Protein AF-A0A1G0AG14-F1 (afdb_monomer)

Structure (mmCIF, N/CA/C/O backbone):
data_AF-A0A1G0AG14-F1
#
_entry.id   AF-A0A1G0AG14-F1
#
loop_
_atom_site.group_PDB
_atom_site.id
_atom_site.type_symbol
_atom_site.label_atom_id
_atom_site.label_alt_id
_atom_site.label_comp_id
_atom_site.label_asym_id
_atom_site.label_entity_id
_atom_site.label_seq_id
_atom_site.pdbx_PDB_ins_code
_atom_site.Cartn_x
_atom_site.Cartn_y
_atom_site.Cartn_z
_atom_site.occupancy
_atom_site.B_iso_or_equiv
_atom_site.auth_seq_id
_atom_site.auth_comp_id
_atom_site.auth_asym_id
_atom_site.auth_atom_id
_atom_site.pdbx_PDB_model_num
ATOM 1 N N . MET A 1 1 ? 29.250 -9.837 -31.021 1.00 42.75 1 MET A N 1
ATOM 2 C CA . MET A 1 1 ? 28.376 -9.301 -29.954 1.00 42.75 1 MET A CA 1
ATOM 3 C C . MET A 1 1 ? 27.997 -7.886 -30.355 1.00 42.75 1 MET A C 1
ATOM 5 O O . MET A 1 1 ? 28.913 -7.170 -30.744 1.00 42.75 1 MET A O 1
ATOM 9 N N . PRO A 1 2 ? 26.710 -7.498 -30.362 1.00 47.25 2 PRO A N 1
ATOM 10 C CA . PRO A 1 2 ? 26.334 -6.127 -30.692 1.00 47.25 2 PRO A CA 1
ATOM 11 C C . PRO A 1 2 ? 27.013 -5.166 -29.712 1.00 47.25 2 PRO A C 1
ATOM 13 O O . PRO A 1 2 ? 27.062 -5.433 -28.509 1.00 47.25 2 PRO A O 1
ATOM 16 N N . ASP A 1 3 ? 27.595 -4.098 -30.251 1.00 48.66 3 ASP A N 1
ATOM 17 C CA . ASP A 1 3 ? 28.278 -3.068 -29.479 1.00 48.66 3 ASP A CA 1
ATOM 18 C C . ASP A 1 3 ? 27.306 -2.477 -28.448 1.00 48.66 3 ASP A C 1
ATOM 20 O O . ASP A 1 3 ? 26.241 -1.967 -28.805 1.00 48.66 3 ASP A O 1
ATOM 24 N N . LYS A 1 4 ? 27.669 -2.560 -27.161 1.00 56.47 4 LYS A N 1
ATOM 25 C CA . LYS A 1 4 ? 26.832 -2.146 -26.022 1.00 56.47 4 LYS A CA 1
ATOM 26 C C . LYS A 1 4 ? 26.500 -0.651 -26.032 1.00 56.47 4 LYS A C 1
ATOM 28 O O . LYS A 1 4 ? 25.686 -0.225 -25.224 1.00 56.47 4 LYS A O 1
ATOM 33 N N . ARG A 1 5 ? 27.124 0.136 -26.915 1.00 62.31 5 ARG A N 1
ATOM 34 C CA . ARG A 1 5 ? 26.859 1.572 -27.094 1.00 62.31 5 ARG A CA 1
ATOM 35 C C . ARG A 1 5 ? 25.823 1.891 -28.171 1.00 62.31 5 ARG A C 1
ATOM 37 O O . ARG A 1 5 ? 25.355 3.022 -28.229 1.00 62.31 5 ARG A O 1
ATOM 44 N N . THR A 1 6 ? 25.442 0.930 -29.016 1.00 63.72 6 THR A N 1
ATOM 45 C CA . THR A 1 6 ? 24.407 1.166 -30.033 1.00 63.72 6 THR A CA 1
ATOM 46 C C . THR A 1 6 ? 23.029 0.841 -29.454 1.00 63.72 6 THR A C 1
ATOM 48 O O . THR A 1 6 ? 22.846 -0.277 -28.962 1.00 63.72 6 THR A O 1
ATOM 51 N N . PRO A 1 7 ? 22.040 1.757 -29.520 1.00 67.56 7 PRO A N 1
ATOM 52 C CA . PRO A 1 7 ? 20.693 1.465 -29.052 1.00 67.56 7 PRO A CA 1
ATOM 53 C C . PRO A 1 7 ? 20.124 0.232 -29.754 1.00 67.56 7 PRO A C 1
ATOM 55 O O . PRO A 1 7 ? 20.112 0.156 -30.987 1.00 67.56 7 PRO A O 1
ATOM 58 N N . TYR A 1 8 ? 19.654 -0.739 -28.973 1.00 70.69 8 TYR A N 1
ATOM 59 C CA . TYR A 1 8 ? 19.133 -1.984 -29.530 1.00 70.69 8 TYR A CA 1
ATOM 60 C C . TYR A 1 8 ? 17.864 -1.714 -30.355 1.00 70.69 8 TYR A C 1
ATOM 62 O O . TYR A 1 8 ? 16.976 -0.969 -29.933 1.00 70.69 8 TYR A O 1
ATOM 70 N N . ARG A 1 9 ? 17.774 -2.307 -31.552 1.00 77.12 9 ARG A N 1
ATOM 71 C CA . ARG A 1 9 ? 16.595 -2.188 -32.423 1.00 77.12 9 ARG A CA 1
ATOM 72 C C . ARG A 1 9 ? 15.633 -3.341 -32.162 1.00 77.12 9 ARG A C 1
ATOM 74 O O . ARG A 1 9 ? 15.992 -4.501 -32.329 1.00 77.12 9 ARG A O 1
ATOM 81 N N . PHE A 1 10 ? 14.398 -3.004 -31.807 1.00 82.81 10 PHE A N 1
ATOM 82 C CA . PHE A 1 10 ? 13.316 -3.963 -31.585 1.00 82.81 10 PHE A CA 1
ATOM 83 C C . PHE A 1 10 ? 12.420 -4.069 -32.826 1.00 82.81 10 PHE A C 1
ATOM 85 O O . PHE A 1 10 ? 12.231 -3.079 -33.532 1.00 82.81 10 PHE A O 1
ATOM 92 N N . CYS A 1 11 ? 11.850 -5.254 -33.079 1.00 81.75 11 CYS A N 1
ATOM 93 C CA . CYS A 1 11 ? 10.960 -5.483 -34.226 1.00 81.75 11 CYS A CA 1
ATOM 94 C C . CYS A 1 11 ? 9.647 -4.692 -34.161 1.00 81.75 11 CYS A C 1
ATOM 96 O O . CYS A 1 11 ? 9.115 -4.292 -35.191 1.00 81.75 11 CYS A O 1
ATOM 98 N N . SER A 1 12 ? 9.124 -4.465 -32.958 1.00 87.75 12 SER A N 1
ATOM 99 C CA . SER A 1 12 ? 7.906 -3.696 -32.703 1.00 87.75 12 SER A CA 1
ATOM 100 C C . SER A 1 12 ? 7.843 -3.276 -31.232 1.00 87.75 12 SER A C 1
ATOM 102 O O . SER A 1 12 ? 8.659 -3.721 -30.416 1.00 87.75 12 SER A O 1
ATOM 104 N N . GLY A 1 13 ? 6.848 -2.457 -30.875 1.00 87.44 13 GLY A N 1
ATOM 105 C CA . GLY A 1 13 ? 6.549 -2.141 -29.475 1.00 87.44 13 GLY A CA 1
ATOM 106 C C . GLY A 1 13 ? 6.230 -3.387 -28.641 1.00 87.44 13 GLY A C 1
ATOM 107 O O . GLY A 1 13 ? 6.709 -3.506 -27.521 1.00 87.44 13 GLY A O 1
ATOM 108 N N . ASP A 1 14 ? 5.514 -4.360 -29.205 1.00 90.38 14 ASP A N 1
ATOM 109 C CA . ASP A 1 14 ? 5.169 -5.605 -28.503 1.00 90.38 14 ASP A CA 1
ATOM 110 C C . ASP A 1 14 ? 6.370 -6.541 -28.339 1.00 90.38 14 ASP A C 1
ATOM 112 O O . ASP A 1 14 ? 6.459 -7.289 -27.362 1.00 90.38 14 ASP A O 1
ATOM 116 N N . CYS A 1 15 ? 7.299 -6.527 -29.305 1.00 91.38 15 CYS A N 1
ATOM 117 C CA . CYS A 1 15 ? 8.581 -7.214 -29.160 1.00 91.38 15 CYS A CA 1
ATOM 118 C C . CYS A 1 15 ? 9.371 -6.621 -27.992 1.00 91.38 15 CYS A C 1
ATOM 120 O O . CYS A 1 15 ? 9.920 -7.361 -27.176 1.00 91.38 15 CYS A O 1
ATOM 122 N N . PHE A 1 16 ? 9.414 -5.288 -27.920 1.00 92.75 16 PHE A N 1
ATOM 123 C CA . PHE A 1 16 ? 10.068 -4.580 -26.833 1.00 92.75 16 PHE A CA 1
ATOM 124 C C . PHE A 1 16 ? 9.422 -4.902 -25.484 1.00 92.75 16 PHE A C 1
ATOM 126 O O . PHE A 1 16 ? 10.144 -5.264 -24.565 1.00 92.75 16 PHE A O 1
ATOM 133 N N . ASP A 1 17 ? 8.094 -4.848 -25.368 1.00 93.69 17 ASP A N 1
ATOM 134 C CA . ASP A 1 17 ? 7.398 -5.116 -24.104 1.00 93.69 17 ASP A CA 1
ATOM 135 C C . ASP A 1 17 ? 7.664 -6.516 -23.579 1.00 93.69 17 ASP A C 1
ATOM 137 O O . ASP A 1 17 ? 8.011 -6.677 -22.413 1.00 93.69 17 ASP A O 1
ATOM 141 N N . ARG A 1 18 ? 7.554 -7.536 -24.439 1.00 94.00 18 ARG A N 1
ATOM 142 C CA . ARG A 1 18 ? 7.841 -8.921 -24.042 1.00 94.00 18 ARG A CA 1
ATOM 143 C C . ARG A 1 18 ? 9.285 -9.087 -23.583 1.00 94.00 18 ARG A C 1
ATOM 145 O O . ARG A 1 18 ? 9.530 -9.725 -22.561 1.00 94.00 18 ARG A O 1
ATOM 152 N N . TRP A 1 19 ? 10.227 -8.496 -24.315 1.00 93.44 19 TRP A N 1
ATOM 153 C CA . TRP A 1 19 ? 11.642 -8.532 -23.962 1.00 93.44 19 TRP A CA 1
ATOM 154 C C . TRP A 1 19 ? 11.924 -7.806 -22.638 1.00 93.44 19 TRP A C 1
ATOM 156 O O . TRP A 1 19 ? 12.513 -8.378 -21.721 1.00 93.44 19 TRP A O 1
ATOM 166 N N . ALA A 1 20 ? 11.464 -6.562 -22.509 1.00 94.56 20 ALA A N 1
ATOM 167 C CA . ALA A 1 20 ? 11.696 -5.735 -21.335 1.00 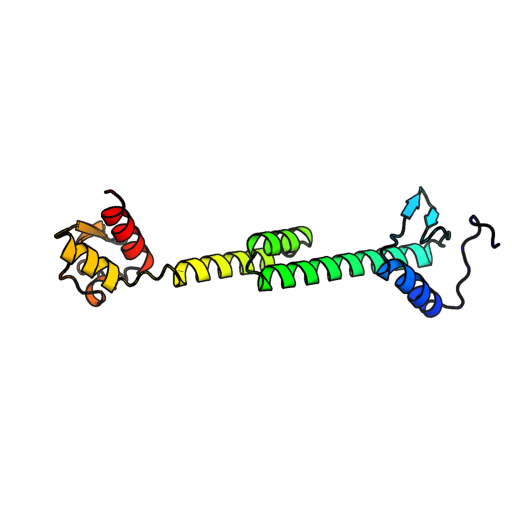94.56 20 ALA A CA 1
ATOM 168 C C . ALA A 1 20 ? 10.995 -6.318 -20.100 1.00 94.56 20 ALA A C 1
ATOM 170 O O . ALA A 1 20 ? 11.568 -6.298 -19.012 1.00 94.56 20 ALA A O 1
ATOM 171 N N . TRP A 1 21 ? 9.799 -6.893 -20.260 1.00 95.31 21 TRP A N 1
ATOM 172 C CA . TRP A 1 21 ? 9.081 -7.564 -19.180 1.00 95.31 21 TRP A CA 1
ATOM 173 C C . TRP A 1 21 ? 9.845 -8.775 -18.659 1.00 95.31 21 TRP A C 1
ATOM 175 O O . TRP A 1 21 ? 9.954 -8.928 -17.447 1.00 95.31 21 TRP A O 1
ATOM 185 N N . GLY A 1 22 ? 10.439 -9.587 -19.541 1.00 94.44 22 GLY A N 1
ATOM 186 C CA . GLY A 1 22 ? 11.266 -10.725 -19.128 1.00 94.44 22 GLY A CA 1
ATOM 187 C C . GLY A 1 22 ? 12.390 -10.325 -18.166 1.00 94.44 22 GLY A C 1
ATOM 188 O O . GLY A 1 22 ? 12.624 -11.009 -17.174 1.00 94.44 22 GLY A O 1
ATOM 189 N N . HIS A 1 23 ? 13.029 -9.178 -18.408 1.00 94.44 23 HIS A N 1
ATOM 190 C CA . HIS A 1 23 ? 14.069 -8.637 -17.529 1.00 94.44 23 HIS A CA 1
ATOM 191 C C . HIS A 1 23 ? 13.510 -7.946 -16.274 1.00 94.44 23 HIS A C 1
ATOM 193 O O . HIS A 1 23 ? 14.035 -8.124 -15.175 1.00 94.44 23 HIS A O 1
ATOM 199 N N . ILE A 1 24 ? 12.442 -7.159 -16.410 1.00 95.94 24 ILE A N 1
ATOM 200 C CA . ILE A 1 24 ? 11.837 -6.433 -15.285 1.00 95.94 24 ILE A CA 1
ATOM 201 C C . ILE A 1 24 ? 11.230 -7.401 -14.265 1.00 95.94 24 ILE A C 1
ATOM 203 O O . ILE A 1 24 ? 11.454 -7.239 -13.067 1.00 95.94 24 ILE A O 1
ATOM 207 N N . ALA A 1 25 ? 10.535 -8.442 -14.726 1.00 93.12 25 ALA A N 1
ATOM 208 C CA . ALA A 1 25 ? 9.976 -9.483 -13.870 1.00 93.12 25 ALA A CA 1
ATOM 209 C C . ALA A 1 25 ? 11.061 -10.301 -13.149 1.00 93.12 25 ALA A C 1
ATOM 211 O O . ALA A 1 25 ? 10.815 -10.822 -12.064 1.00 93.12 25 ALA A O 1
ATOM 212 N N . SER A 1 26 ? 12.275 -10.380 -13.710 1.00 92.56 26 SER A N 1
ATOM 213 C CA . SER A 1 26 ? 13.440 -10.981 -13.049 1.00 92.56 26 SER A CA 1
ATOM 214 C C . SER A 1 26 ? 14.194 -10.003 -12.132 1.00 92.56 26 SER A C 1
ATOM 216 O O . SER A 1 26 ? 15.309 -10.298 -11.709 1.00 92.56 26 SER A O 1
ATOM 218 N N . GLY A 1 27 ? 13.637 -8.818 -11.861 1.00 90.38 27 GLY A N 1
ATOM 219 C CA . GLY A 1 27 ? 14.204 -7.827 -10.944 1.00 90.38 27 GLY A CA 1
ATOM 220 C C . GLY A 1 27 ? 15.233 -6.871 -11.554 1.00 90.38 27 GLY A C 1
ATOM 221 O O . GLY A 1 27 ? 15.881 -6.134 -10.814 1.00 90.38 27 GLY A O 1
ATOM 222 N N . GLN A 1 28 ? 15.411 -6.845 -12.879 1.00 93.19 28 GLN A N 1
ATOM 223 C CA . GLN A 1 28 ? 16.309 -5.876 -13.518 1.00 93.19 28 GLN A CA 1
ATOM 224 C C . GLN A 1 28 ? 15.625 -4.509 -13.642 1.00 93.19 28 GLN A C 1
ATOM 226 O O . GLN A 1 28 ? 14.573 -4.381 -14.270 1.00 93.19 28 GLN A O 1
ATOM 231 N N . ALA A 1 29 ? 16.248 -3.476 -13.076 1.00 93.56 29 ALA A N 1
ATOM 232 C CA . ALA A 1 29 ? 15.751 -2.106 -13.142 1.00 93.56 29 ALA A CA 1
ATOM 233 C C . ALA A 1 29 ? 16.319 -1.357 -14.362 1.00 93.56 29 ALA A C 1
ATOM 235 O O . ALA A 1 29 ? 17.512 -1.482 -14.654 1.00 93.56 29 ALA A O 1
ATOM 236 N N . PRO A 1 30 ? 15.512 -0.533 -15.052 1.00 93.44 30 PRO A N 1
ATOM 237 C CA . PRO A 1 30 ? 16.028 0.454 -15.991 1.00 93.44 30 PRO A CA 1
ATOM 238 C C . PRO A 1 30 ? 16.891 1.488 -15.253 1.00 93.44 30 PRO A C 1
ATOM 240 O O . PRO A 1 30 ? 16.444 2.088 -14.275 1.00 93.44 30 PRO A O 1
ATOM 243 N N . LEU A 1 31 ? 18.116 1.716 -15.725 1.00 92.00 31 LEU A N 1
ATOM 244 C CA . LEU A 1 31 ? 19.070 2.656 -15.133 1.00 92.00 31 LEU A CA 1
ATOM 245 C C . LEU A 1 31 ? 19.328 3.821 -16.086 1.00 92.00 31 LEU A C 1
ATOM 247 O O . LEU A 1 31 ? 19.714 3.603 -17.235 1.00 92.00 31 LEU A O 1
ATOM 251 N N . GLY A 1 32 ? 19.150 5.047 -15.595 1.00 87.69 32 GLY A N 1
ATOM 252 C CA . GLY A 1 32 ? 19.503 6.272 -16.312 1.00 87.69 32 GLY A CA 1
ATOM 253 C C . GLY A 1 32 ? 20.885 6.776 -15.897 1.00 87.69 32 GLY A C 1
ATOM 254 O O . GLY A 1 32 ? 21.155 6.934 -14.706 1.00 87.69 32 GLY A O 1
ATOM 255 N N . ARG A 1 33 ? 21.762 7.053 -16.866 1.00 81.06 33 ARG A N 1
ATOM 256 C CA . ARG A 1 33 ? 23.037 7.757 -16.665 1.00 81.06 33 ARG A CA 1
ATOM 257 C C . ARG A 1 33 ? 23.110 8.926 -17.648 1.00 81.06 33 ARG A C 1
ATOM 259 O O . ARG A 1 33 ? 23.402 8.743 -18.825 1.00 81.06 33 ARG A O 1
ATOM 266 N N . GLY A 1 34 ? 22.839 10.138 -17.167 1.00 80.44 34 GLY A N 1
ATOM 267 C CA . GLY A 1 34 ? 22.725 11.310 -18.038 1.00 80.44 34 GLY A CA 1
ATOM 268 C C . GLY A 1 34 ? 21.537 11.172 -18.994 1.00 80.44 34 GLY A C 1
ATOM 269 O O . GLY A 1 34 ? 20.406 11.020 -18.542 1.00 80.44 34 GLY A O 1
ATOM 270 N N . GLN A 1 35 ? 21.793 11.217 -20.304 1.00 74.31 35 GLN A N 1
ATOM 271 C CA . GLN A 1 35 ? 20.765 11.048 -21.344 1.00 74.31 35 GLN A CA 1
ATOM 272 C C . GLN A 1 35 ? 20.585 9.591 -21.806 1.00 74.31 35 GLN A C 1
ATOM 274 O O . GLN A 1 35 ? 19.675 9.303 -22.581 1.00 74.31 35 GLN A O 1
ATOM 279 N N . GLU A 1 36 ? 21.422 8.665 -21.334 1.00 83.69 36 GLU A N 1
ATOM 280 C CA . GLU A 1 36 ? 21.370 7.260 -21.734 1.00 83.69 36 GLU A CA 1
ATOM 281 C C . GLU A 1 36 ? 20.604 6.423 -20.709 1.00 83.69 36 GLU A C 1
ATOM 283 O O . GLU A 1 36 ? 20.854 6.492 -19.503 1.00 83.69 36 GLU A O 1
ATOM 288 N N . TRP A 1 37 ? 19.689 5.593 -21.202 1.00 90.38 37 TRP A N 1
ATOM 289 C CA . TRP A 1 37 ? 18.970 4.607 -20.402 1.00 90.38 37 TRP A CA 1
ATOM 290 C C . TRP A 1 37 ? 19.438 3.210 -20.760 1.00 90.38 37 TRP A C 1
ATOM 292 O O . TRP A 1 37 ? 19.657 2.907 -21.930 1.00 90.38 37 TRP A O 1
ATOM 302 N N . THR A 1 38 ? 19.559 2.342 -19.762 1.00 91.06 38 THR A N 1
ATOM 303 C CA . THR A 1 38 ? 19.959 0.950 -19.965 1.00 91.06 38 THR A CA 1
ATOM 304 C C . THR A 1 38 ? 19.036 -0.011 -19.232 1.00 91.06 38 THR A C 1
ATOM 306 O O . THR A 1 38 ? 18.552 0.298 -18.146 1.00 91.06 38 THR A O 1
ATOM 309 N N . LEU A 1 39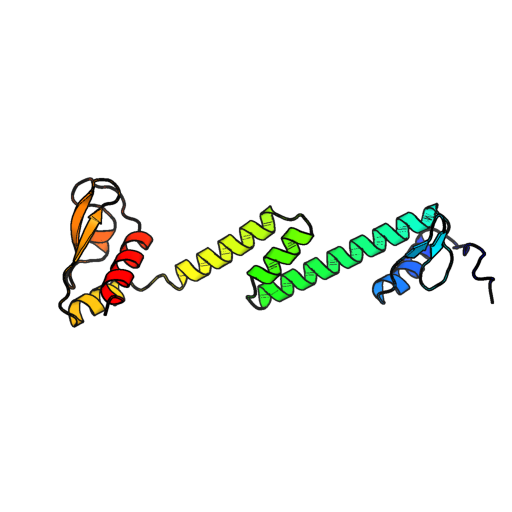 ? 18.806 -1.191 -19.806 1.00 91.12 39 LEU A N 1
ATOM 310 C CA . LEU A 1 39 ? 18.131 -2.310 -19.144 1.00 91.12 39 LEU A CA 1
ATOM 311 C C . LEU A 1 39 ? 18.911 -3.590 -19.437 1.00 91.12 39 LEU A C 1
ATOM 313 O O . LEU A 1 39 ? 19.217 -3.865 -20.595 1.00 91.12 39 LEU A O 1
ATOM 317 N N . ALA A 1 40 ? 19.278 -4.341 -18.393 1.00 88.69 40 ALA A N 1
ATOM 318 C CA . ALA A 1 40 ? 20.122 -5.538 -18.507 1.00 88.69 40 ALA A CA 1
ATOM 319 C C . ALA A 1 40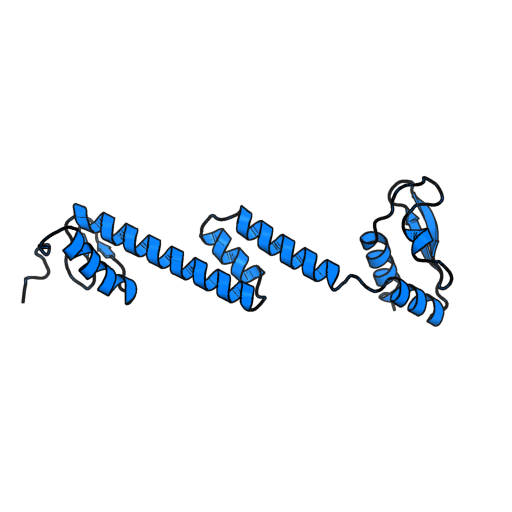 ? 21.424 -5.305 -19.316 1.00 88.69 40 ALA A C 1
ATOM 321 O O . ALA A 1 40 ? 21.927 -6.197 -19.997 1.00 88.69 40 ALA A O 1
ATOM 322 N N . GLY A 1 41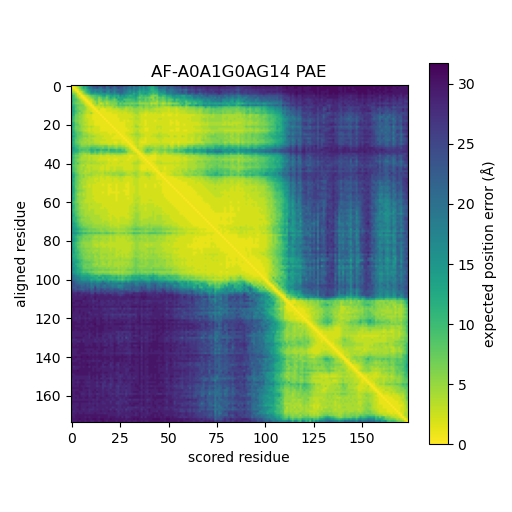 ? 21.965 -4.081 -19.268 1.00 86.12 41 GLY A N 1
ATOM 323 C CA . GLY A 1 41 ? 23.169 -3.676 -20.001 1.00 86.12 41 GLY A CA 1
ATOM 324 C C . GLY A 1 41 ? 22.961 -3.267 -21.466 1.00 86.12 41 GLY A C 1
ATOM 325 O O . GLY A 1 41 ? 23.944 -2.928 -22.121 1.00 86.12 41 GLY A O 1
ATOM 326 N N . PHE A 1 42 ? 21.727 -3.263 -21.981 1.00 86.81 42 PHE A N 1
ATOM 327 C CA . PHE A 1 42 ? 21.401 -2.773 -23.325 1.00 86.81 42 PHE A CA 1
ATOM 328 C C . PHE A 1 42 ? 21.002 -1.301 -23.285 1.00 86.81 42 PHE A C 1
ATOM 330 O O . PHE A 1 42 ? 20.107 -0.938 -22.522 1.00 86.81 42 PHE A O 1
ATOM 337 N N . VAL A 1 43 ? 21.626 -0.470 -24.126 1.00 88.88 43 VAL A N 1
ATOM 338 C CA . VAL A 1 43 ? 21.236 0.936 -24.302 1.00 88.88 43 VAL A CA 1
ATOM 339 C C . VAL A 1 43 ? 19.876 1.012 -24.988 1.00 88.88 43 VAL A C 1
ATOM 341 O O . VAL A 1 43 ? 19.636 0.399 -26.033 1.00 88.88 43 VAL A O 1
ATOM 344 N N . LEU A 1 44 ? 18.981 1.776 -24.376 1.00 89.06 44 LEU A N 1
ATOM 345 C CA . LEU A 1 44 ? 17.630 2.028 -24.838 1.00 89.06 44 LEU A CA 1
ATOM 346 C C . LEU A 1 44 ? 17.569 3.381 -25.537 1.00 89.06 44 LEU A C 1
ATOM 348 O O . LEU A 1 44 ? 18.135 4.371 -25.074 1.00 89.06 44 LEU A O 1
ATOM 352 N N . ARG A 1 45 ? 16.812 3.436 -26.633 1.00 85.94 45 ARG A N 1
ATOM 353 C CA . ARG A 1 45 ? 16.380 4.716 -27.195 1.00 85.94 45 ARG A CA 1
ATOM 354 C C . ARG A 1 45 ? 15.417 5.404 -26.223 1.00 85.94 45 ARG A C 1
ATOM 356 O O . ARG A 1 45 ? 14.696 4.741 -25.478 1.00 85.94 45 ARG A O 1
ATOM 363 N N . GLN A 1 46 ? 15.373 6.731 -26.264 1.00 83.19 46 GLN A N 1
ATOM 364 C CA . GLN A 1 46 ? 14.592 7.536 -25.323 1.00 83.19 46 GLN A CA 1
ATOM 365 C C . GLN A 1 46 ? 13.077 7.246 -25.372 1.00 83.19 46 GLN A C 1
ATOM 367 O O . GLN A 1 46 ? 12.416 7.286 -24.336 1.00 83.19 46 GLN A O 1
ATOM 372 N N . ASP A 1 47 ? 12.543 6.902 -26.548 1.00 81.75 47 ASP A N 1
ATOM 373 C CA . ASP A 1 47 ? 11.127 6.572 -26.768 1.00 81.75 47 ASP A CA 1
ATOM 374 C C . ASP A 1 47 ? 10.688 5.300 -26.027 1.00 81.75 47 ASP A C 1
ATOM 376 O O . ASP A 1 47 ? 9.602 5.251 -25.454 1.00 81.75 47 ASP A O 1
ATOM 380 N N . VAL A 1 48 ? 11.544 4.278 -26.001 1.00 89.19 48 VAL A N 1
ATOM 381 C CA . VAL A 1 48 ? 11.269 3.005 -25.316 1.00 89.19 48 VAL A CA 1
ATOM 382 C C . VAL A 1 48 ? 11.769 2.994 -23.870 1.00 89.19 48 VAL A C 1
ATOM 384 O O . VAL A 1 48 ? 11.261 2.238 -23.044 1.00 89.19 48 VAL A O 1
ATOM 387 N N . ALA A 1 49 ? 12.727 3.858 -23.529 1.00 90.56 49 ALA A N 1
ATOM 388 C CA . ALA A 1 49 ? 13.239 4.001 -22.172 1.00 90.56 49 ALA A CA 1
ATOM 389 C C . ALA A 1 49 ? 12.148 4.425 -21.180 1.00 90.56 49 ALA A C 1
ATOM 391 O O . ALA A 1 49 ? 11.986 3.786 -20.141 1.00 90.56 49 ALA A O 1
ATOM 392 N N . SER A 1 50 ? 11.361 5.451 -21.519 1.00 90.38 50 SER A N 1
ATOM 393 C CA . SER A 1 50 ? 10.238 5.904 -20.687 1.00 90.38 50 SER A CA 1
ATOM 394 C C . SER A 1 50 ? 9.223 4.781 -20.457 1.00 90.38 50 SER A C 1
ATOM 396 O O . SER A 1 50 ? 8.803 4.546 -19.326 1.00 90.38 50 SER A O 1
ATOM 398 N N . ARG A 1 51 ? 8.916 4.010 -21.506 1.00 92.62 51 ARG A N 1
ATOM 399 C CA . ARG A 1 51 ? 8.026 2.845 -21.451 1.00 92.62 51 ARG A CA 1
ATOM 400 C C . ARG A 1 51 ? 8.555 1.756 -20.510 1.00 92.62 51 ARG A C 1
ATOM 402 O O . ARG A 1 51 ? 7.795 1.271 -19.673 1.00 92.62 51 ARG A O 1
ATOM 409 N N . ALA A 1 52 ? 9.847 1.416 -20.572 1.00 93.88 52 ALA A N 1
ATOM 410 C CA . ALA A 1 52 ? 10.466 0.481 -19.623 1.00 93.88 52 ALA A CA 1
ATOM 411 C C . ALA A 1 52 ? 10.434 1.001 -18.178 1.00 93.88 52 ALA A C 1
ATOM 413 O O . ALA A 1 52 ? 10.137 0.233 -17.264 1.00 93.88 52 ALA A O 1
ATOM 414 N N . VAL A 1 53 ? 10.704 2.292 -17.961 1.00 93.94 53 VAL A N 1
ATOM 415 C CA . VAL A 1 53 ? 10.641 2.916 -16.629 1.00 93.94 53 VAL A CA 1
ATOM 416 C C . VAL A 1 53 ? 9.229 2.825 -16.056 1.00 93.94 53 VAL A C 1
ATOM 418 O O . VAL A 1 53 ? 9.062 2.365 -14.928 1.00 93.94 53 VAL A O 1
ATOM 421 N N . THR A 1 54 ? 8.206 3.186 -16.834 1.00 94.56 54 THR A N 1
ATOM 422 C CA . THR A 1 54 ? 6.803 3.059 -16.418 1.00 94.56 54 THR A CA 1
ATOM 423 C C . THR A 1 54 ? 6.438 1.606 -16.122 1.00 94.56 54 THR A C 1
ATOM 425 O O . THR A 1 54 ? 5.810 1.327 -15.102 1.00 94.56 54 THR A O 1
ATOM 428 N N . MET A 1 55 ? 6.866 0.660 -16.964 1.00 95.69 55 MET A N 1
ATOM 429 C CA . MET A 1 55 ? 6.611 -0.764 -16.739 1.00 95.69 55 MET A CA 1
ATOM 430 C C . MET A 1 55 ? 7.247 -1.264 -15.435 1.00 95.69 55 MET A C 1
ATOM 432 O O . MET A 1 55 ? 6.583 -1.939 -14.649 1.00 95.69 55 MET A O 1
ATOM 436 N N . TYR A 1 56 ? 8.495 -0.878 -15.162 1.00 96.19 56 TYR A N 1
ATOM 437 C CA . TYR A 1 56 ? 9.182 -1.200 -13.912 1.00 96.19 56 TYR A CA 1
ATOM 438 C C . TYR A 1 56 ? 8.478 -0.586 -12.694 1.00 96.19 56 TYR A C 1
ATOM 440 O O . TYR A 1 56 ? 8.188 -1.290 -11.729 1.00 96.19 56 TYR A O 1
ATOM 448 N N . GLN A 1 57 ? 8.126 0.702 -12.743 1.00 95.38 57 GLN A N 1
ATOM 449 C CA . GLN A 1 57 ? 7.411 1.378 -11.653 1.00 95.38 57 GLN A CA 1
ATOM 450 C C . GLN A 1 57 ? 6.059 0.717 -11.356 1.00 95.38 57 GLN A C 1
ATOM 452 O O . GLN A 1 57 ? 5.725 0.483 -10.192 1.00 95.38 57 GLN A O 1
ATOM 457 N N . ASN A 1 58 ? 5.310 0.353 -12.400 1.00 96.06 58 ASN A N 1
ATOM 458 C CA . ASN A 1 58 ? 4.052 -0.376 -12.265 1.00 96.06 58 ASN A CA 1
ATOM 459 C C . ASN A 1 58 ? 4.266 -1.751 -11.624 1.00 96.06 58 ASN A C 1
ATOM 461 O O . ASN A 1 58 ? 3.508 -2.134 -10.733 1.00 96.06 58 ASN A O 1
ATOM 465 N N . HIS A 1 59 ? 5.312 -2.476 -12.025 1.00 96.06 59 HIS A N 1
ATOM 466 C CA . HIS A 1 59 ? 5.643 -3.773 -11.442 1.00 96.06 59 HIS A CA 1
ATOM 467 C C . HIS A 1 59 ? 5.970 -3.670 -9.948 1.00 96.06 59 HIS A C 1
ATOM 469 O O . HIS A 1 59 ? 5.368 -4.375 -9.138 1.00 96.06 59 HIS A O 1
ATOM 475 N N . ILE A 1 60 ? 6.849 -2.740 -9.564 1.00 95.56 60 ILE A N 1
ATOM 476 C CA . ILE A 1 60 ? 7.202 -2.499 -8.159 1.00 95.56 60 ILE A CA 1
ATOM 477 C C . ILE A 1 60 ? 5.968 -2.107 -7.343 1.00 95.56 60 ILE A C 1
ATOM 479 O O . ILE A 1 60 ? 5.772 -2.612 -6.236 1.00 95.56 60 ILE A O 1
ATOM 483 N N . ARG A 1 61 ? 5.090 -1.258 -7.893 1.00 96.12 61 ARG A N 1
ATOM 484 C CA . ARG A 1 61 ? 3.817 -0.907 -7.250 1.00 96.12 61 ARG A CA 1
ATOM 485 C C . ARG A 1 61 ? 2.951 -2.145 -7.006 1.00 96.12 61 ARG A C 1
ATOM 487 O O . ARG A 1 61 ? 2.426 -2.299 -5.906 1.00 96.12 61 ARG A O 1
ATOM 494 N N . GLN A 1 62 ? 2.820 -3.037 -7.989 1.00 96.00 62 GLN A N 1
ATOM 495 C CA . GLN A 1 62 ? 2.057 -4.283 -7.840 1.00 96.00 62 GLN A CA 1
ATOM 496 C C . GLN A 1 62 ? 2.662 -5.209 -6.781 1.00 96.00 62 GLN A C 1
ATOM 498 O O . GLN A 1 62 ? 1.926 -5.739 -5.950 1.00 96.00 62 GLN A O 1
ATOM 503 N N . LEU A 1 63 ? 3.990 -5.356 -6.751 1.00 96.19 63 LEU A N 1
ATOM 504 C CA . LEU A 1 63 ? 4.677 -6.145 -5.726 1.00 96.19 63 LEU A CA 1
ATOM 505 C C . LEU A 1 63 ? 4.430 -5.589 -4.319 1.00 96.19 63 LEU A C 1
ATOM 507 O O . LEU A 1 63 ? 4.096 -6.351 -3.412 1.00 96.19 63 LEU A O 1
ATOM 511 N N . LYS A 1 64 ? 4.509 -4.264 -4.137 1.00 96.88 64 LYS A N 1
ATOM 512 C CA . LYS A 1 64 ? 4.175 -3.613 -2.861 1.00 96.88 64 LYS A CA 1
ATOM 513 C C . LYS A 1 64 ? 2.729 -3.885 -2.444 1.00 96.88 64 LYS A C 1
ATOM 515 O O . LYS A 1 64 ? 2.482 -4.252 -1.300 1.00 96.88 64 LYS A O 1
ATOM 520 N N . LEU A 1 65 ? 1.775 -3.779 -3.369 1.00 97.06 65 LEU A N 1
ATOM 521 C CA . LEU A 1 65 ? 0.367 -4.075 -3.086 1.00 97.06 65 LEU A CA 1
ATOM 522 C C . LEU A 1 65 ? 0.140 -5.544 -2.702 1.00 97.06 65 LEU A C 1
ATOM 524 O O . LEU A 1 65 ? -0.636 -5.825 -1.793 1.00 97.06 65 LEU A O 1
ATOM 528 N N . GLN A 1 66 ? 0.811 -6.486 -3.366 1.00 96.94 66 GLN A N 1
ATOM 529 C CA . GLN A 1 66 ? 0.747 -7.903 -3.000 1.00 96.94 66 GLN A CA 1
ATOM 530 C C . GLN A 1 66 ? 1.363 -8.161 -1.623 1.00 96.94 66 GLN A C 1
ATOM 532 O O . GLN A 1 66 ? 0.799 -8.919 -0.837 1.00 96.94 66 GLN A O 1
ATOM 537 N N . HIS A 1 67 ? 2.483 -7.507 -1.309 1.00 97.06 67 HIS A N 1
ATOM 538 C CA . HIS A 1 67 ? 3.103 -7.591 0.008 1.00 97.06 67 HIS A CA 1
ATOM 539 C C . HIS A 1 67 ? 2.168 -7.053 1.101 1.00 97.06 67 HIS A C 1
ATOM 541 O O . HIS A 1 67 ? 1.944 -7.741 2.092 1.00 97.06 67 HIS A O 1
ATOM 547 N N . ALA A 1 68 ? 1.534 -5.897 0.881 1.00 96.75 68 ALA A N 1
ATOM 548 C CA . ALA A 1 68 ? 0.553 -5.340 1.811 1.00 96.75 68 ALA A CA 1
ATOM 549 C C . ALA A 1 68 ? -0.622 -6.299 2.070 1.00 96.75 68 ALA A C 1
ATOM 551 O O . ALA A 1 68 ? -1.036 -6.450 3.214 1.00 96.75 68 ALA A O 1
ATOM 552 N N . LYS A 1 69 ? -1.124 -6.997 1.041 1.00 94.75 69 LYS A N 1
ATOM 553 C CA . LYS A 1 69 ? -2.174 -8.020 1.208 1.00 94.75 69 LYS A CA 1
ATOM 554 C C . LYS A 1 69 ? -1.716 -9.176 2.094 1.00 94.75 69 LYS A C 1
ATOM 556 O O . LYS A 1 69 ? -2.405 -9.502 3.049 1.00 94.75 69 LYS A O 1
ATOM 561 N N . ARG A 1 70 ? -0.522 -9.722 1.842 1.00 96.25 70 ARG A N 1
ATOM 562 C CA . ARG A 1 70 ? 0.046 -10.796 2.676 1.00 96.25 70 ARG A CA 1
ATOM 563 C C . ARG A 1 70 ? 0.234 -10.362 4.131 1.00 96.25 70 ARG A C 1
ATOM 565 O O . ARG A 1 70 ? 0.020 -11.164 5.029 1.00 96.25 70 ARG A O 1
ATOM 572 N N . LEU A 1 71 ? 0.609 -9.103 4.370 1.00 95.75 71 LEU A N 1
ATOM 573 C CA . LEU A 1 71 ? 0.712 -8.547 5.723 1.00 95.75 71 LEU A CA 1
ATOM 574 C C . LEU A 1 71 ? -0.655 -8.431 6.407 1.00 95.75 71 LEU A C 1
ATOM 576 O O . LEU A 1 71 ? -0.744 -8.688 7.602 1.00 95.75 71 LEU A O 1
ATOM 580 N N . ILE A 1 72 ? -1.715 -8.083 5.670 1.00 92.94 72 ILE A N 1
ATOM 581 C CA . ILE A 1 72 ? -3.091 -8.096 6.195 1.00 92.94 72 ILE A CA 1
ATOM 582 C C . ILE A 1 72 ? -3.512 -9.522 6.554 1.00 92.94 72 ILE A C 1
ATOM 584 O O . ILE A 1 72 ? -4.046 -9.724 7.640 1.00 92.94 72 ILE A O 1
ATOM 588 N N . ASP A 1 73 ? -3.244 -10.494 5.677 1.00 90.62 73 ASP A N 1
ATOM 589 C CA . ASP A 1 73 ? -3.565 -11.908 5.916 1.00 90.62 73 ASP A CA 1
ATOM 590 C C . ASP A 1 73 ? -2.796 -12.470 7.127 1.00 90.62 73 ASP A C 1
ATOM 592 O O . ASP A 1 73 ? -3.295 -13.339 7.833 1.00 90.62 73 ASP A O 1
ATOM 596 N N . ALA A 1 74 ? -1.598 -11.940 7.395 1.00 92.19 74 ALA A N 1
ATOM 597 C CA . ALA A 1 74 ? -0.787 -12.241 8.575 1.00 92.19 74 ALA A CA 1
ATOM 598 C C . ALA A 1 74 ? -1.115 -11.361 9.802 1.00 92.19 74 ALA A C 1
ATOM 600 O O . ALA A 1 74 ? -0.329 -11.320 10.746 1.00 92.19 74 ALA A O 1
ATOM 601 N N . GLU A 1 75 ? -2.221 -10.608 9.771 1.00 88.75 75 GLU A N 1
ATOM 602 C CA . GLU A 1 75 ? -2.693 -9.697 10.830 1.00 88.75 75 GLU A CA 1
ATOM 603 C C . GLU A 1 75 ? -1.720 -8.556 11.209 1.00 88.75 75 GLU A C 1
ATOM 605 O O . GLU A 1 75 ? -1.930 -7.818 12.173 1.00 88.75 75 GLU A O 1
ATOM 610 N N . GLN A 1 76 ? -0.684 -8.309 10.403 1.00 91.12 76 GLN A N 1
ATOM 611 C CA . GLN A 1 76 ? 0.276 -7.217 10.586 1.00 91.12 76 GLN A CA 1
ATOM 612 C C . GLN A 1 76 ? -0.252 -5.903 9.991 1.00 91.12 76 GLN A C 1
ATOM 614 O O . GLN A 1 76 ? 0.282 -5.345 9.027 1.00 91.12 76 GLN A O 1
ATOM 619 N N . THR A 1 77 ? -1.331 -5.382 10.578 1.00 91.06 77 THR A N 1
ATOM 620 C CA . THR A 1 77 ? -2.098 -4.271 9.995 1.00 91.06 77 THR A CA 1
ATOM 621 C C . THR A 1 77 ? -1.332 -2.951 9.888 1.00 91.06 77 THR A C 1
ATOM 623 O O . THR A 1 77 ? -1.576 -2.187 8.955 1.00 91.06 77 THR A O 1
ATOM 626 N N . GLU A 1 78 ? -0.407 -2.659 10.808 1.00 93.50 78 GLU A N 1
ATOM 627 C CA . GLU A 1 78 ? 0.364 -1.404 10.758 1.00 93.50 78 GLU A CA 1
ATOM 628 C C . GLU A 1 78 ? 1.419 -1.427 9.645 1.00 93.50 78 GLU A C 1
ATOM 630 O O . GLU A 1 78 ? 1.520 -0.469 8.882 1.00 93.50 78 GLU A O 1
ATOM 635 N N . ALA A 1 79 ? 2.133 -2.545 9.477 1.00 94.81 79 ALA A N 1
ATOM 636 C CA . ALA A 1 79 ? 3.094 -2.712 8.387 1.00 94.81 79 ALA A CA 1
ATOM 637 C C . ALA A 1 79 ? 2.403 -2.625 7.012 1.00 94.81 79 ALA A C 1
ATOM 639 O O . ALA A 1 79 ? 2.890 -1.952 6.104 1.00 94.81 79 ALA A O 1
ATOM 640 N N . ALA A 1 80 ? 1.213 -3.222 6.869 1.00 96.38 80 ALA A N 1
ATOM 641 C CA . ALA A 1 80 ? 0.396 -3.059 5.667 1.00 96.38 80 ALA A CA 1
ATOM 642 C C . ALA A 1 80 ? -0.008 -1.591 5.426 1.00 96.38 80 ALA A C 1
ATOM 644 O O . ALA A 1 80 ? 0.084 -1.099 4.298 1.00 96.38 80 ALA A O 1
ATOM 645 N N . ALA A 1 81 ? -0.431 -0.872 6.472 1.00 95.69 81 ALA A N 1
ATOM 646 C CA . ALA A 1 81 ? -0.815 0.535 6.369 1.00 95.69 81 ALA A CA 1
ATOM 647 C C . ALA A 1 81 ? 0.358 1.433 5.936 1.00 95.69 81 ALA A C 1
ATOM 649 O O . ALA A 1 81 ? 0.152 2.336 5.125 1.00 95.69 81 ALA A O 1
ATOM 650 N N . GLN A 1 82 ? 1.578 1.161 6.409 1.00 97.31 82 GLN A N 1
ATOM 651 C CA . GLN A 1 82 ? 2.787 1.878 5.987 1.00 97.31 82 GLN A CA 1
ATOM 652 C C . GLN A 1 82 ? 3.044 1.730 4.482 1.00 97.31 82 GLN A C 1
ATOM 654 O O . GLN A 1 82 ? 3.253 2.735 3.803 1.00 97.31 82 GLN A O 1
ATOM 659 N N . ILE A 1 83 ? 2.915 0.520 3.922 1.00 96.50 83 ILE A N 1
ATOM 660 C CA . ILE A 1 83 ? 3.064 0.310 2.471 1.00 96.50 83 ILE A CA 1
ATOM 661 C C . ILE A 1 83 ? 2.034 1.129 1.680 1.00 96.50 83 ILE A C 1
ATOM 663 O O . ILE A 1 83 ? 2.370 1.732 0.659 1.00 96.50 83 ILE A O 1
ATOM 667 N N . TYR A 1 84 ? 0.780 1.196 2.136 1.00 96.25 84 TYR A N 1
ATOM 668 C CA . TYR A 1 84 ? -0.224 2.037 1.480 1.00 96.25 84 TYR A CA 1
ATOM 669 C C . TYR A 1 84 ? 0.134 3.527 1.540 1.00 96.25 84 TYR A C 1
ATOM 671 O O . TYR A 1 84 ? -0.038 4.226 0.542 1.00 96.25 84 TYR A O 1
ATOM 679 N N . GLN A 1 85 ? 0.692 4.016 2.652 1.00 96.44 85 GLN A N 1
ATOM 680 C CA . GLN A 1 85 ? 1.171 5.400 2.751 1.00 96.44 85 GLN A CA 1
ATOM 681 C C . GLN A 1 85 ? 2.319 5.685 1.779 1.00 96.44 85 GLN A C 1
ATOM 683 O O . GLN A 1 85 ? 2.274 6.695 1.080 1.00 96.44 85 GLN A O 1
ATOM 688 N N . GLU A 1 86 ? 3.295 4.780 1.660 1.00 96.12 86 GLU A N 1
ATOM 689 C CA . GLU A 1 86 ? 4.386 4.909 0.681 1.00 96.12 86 GLU A CA 1
ATOM 690 C C . GLU A 1 86 ? 3.879 4.998 -0.766 1.00 96.12 86 GLU A C 1
ATOM 692 O O . GLU A 1 86 ? 4.502 5.637 -1.612 1.00 96.12 86 GLU A O 1
ATOM 697 N N . LEU A 1 87 ? 2.750 4.351 -1.066 1.00 95.50 87 LEU A N 1
ATOM 698 C CA . LEU A 1 87 ? 2.103 4.387 -2.378 1.00 95.50 87 LEU A CA 1
ATOM 699 C C . LEU A 1 87 ? 1.163 5.594 -2.573 1.00 95.50 87 LEU A C 1
ATOM 701 O O . LEU A 1 87 ? 0.533 5.703 -3.631 1.00 95.50 87 LEU A O 1
ATOM 705 N N . GLY A 1 88 ? 1.040 6.476 -1.573 1.00 95.88 88 GLY A N 1
ATOM 706 C CA . GLY A 1 88 ? 0.128 7.627 -1.565 1.00 95.88 88 GLY A CA 1
ATOM 707 C C . GLY A 1 88 ? -1.346 7.270 -1.321 1.00 95.88 88 GLY A C 1
ATOM 708 O O . GLY A 1 88 ? -2.228 8.097 -1.541 1.00 95.88 88 GLY A O 1
ATOM 709 N N . MET A 1 89 ? -1.635 6.046 -0.876 1.00 96.19 89 MET A N 1
ATOM 710 C CA . MET A 1 89 ? -2.977 5.499 -0.633 1.00 96.19 89 MET A CA 1
ATOM 711 C C . MET A 1 89 ? -3.420 5.755 0.817 1.00 96.19 89 MET A C 1
ATOM 713 O O . MET A 1 89 ? -3.591 4.848 1.635 1.00 96.19 89 MET A O 1
ATOM 717 N N . TRP A 1 90 ? -3.559 7.036 1.166 1.00 92.88 90 TRP A N 1
ATOM 718 C CA . TRP A 1 90 ? -3.822 7.484 2.540 1.00 92.88 90 TRP A CA 1
ATOM 719 C C . TRP A 1 90 ? -5.172 7.015 3.093 1.00 92.88 90 TRP A C 1
ATOM 721 O O . TRP A 1 90 ? -5.291 6.747 4.292 1.00 92.88 90 TRP A O 1
ATOM 731 N N . LYS A 1 91 ? -6.189 6.904 2.230 1.00 94.75 91 LYS A N 1
ATOM 732 C CA . LYS A 1 91 ? -7.531 6.463 2.624 1.00 94.75 91 LYS A CA 1
ATOM 733 C C . LYS A 1 91 ? -7.503 5.001 3.065 1.00 94.75 91 LYS A C 1
ATOM 735 O O . LYS A 1 91 ? -7.974 4.685 4.154 1.00 94.75 91 LYS A O 1
ATOM 740 N N . GLU A 1 92 ? -6.884 4.146 2.261 1.00 92.50 92 GLU A N 1
ATOM 741 C CA . GLU A 1 92 ? -6.732 2.714 2.497 1.00 92.50 92 GLU A CA 1
ATOM 742 C C . GLU A 1 92 ? -5.892 2.444 3.749 1.00 92.50 92 GLU A C 1
ATOM 744 O O . GLU A 1 92 ? -6.287 1.641 4.596 1.00 92.50 92 GLU A O 1
ATOM 749 N N . ALA A 1 93 ? -4.792 3.185 3.928 1.00 94.19 93 ALA A N 1
ATOM 750 C CA . ALA A 1 93 ? -3.993 3.131 5.151 1.00 94.19 93 ALA A CA 1
ATOM 751 C C . ALA A 1 93 ? -4.828 3.480 6.400 1.00 94.19 93 ALA A C 1
ATOM 753 O O . ALA A 1 93 ? -4.758 2.797 7.425 1.00 94.19 93 ALA A O 1
ATOM 754 N N . GLY A 1 94 ? -5.654 4.530 6.320 1.00 90.50 94 GLY A N 1
ATOM 755 C CA . GLY A 1 94 ? -6.561 4.924 7.399 1.00 90.50 94 GLY A CA 1
ATOM 756 C C . GLY A 1 94 ? -7.651 3.887 7.684 1.00 90.50 94 GLY A C 1
ATOM 757 O O . GLY A 1 94 ? -7.958 3.623 8.849 1.00 90.50 94 GLY A O 1
ATOM 758 N N . ASP A 1 95 ? -8.216 3.277 6.642 1.00 92.12 95 ASP A N 1
ATOM 759 C CA . ASP A 1 95 ? -9.241 2.238 6.761 1.00 92.12 95 ASP A CA 1
ATO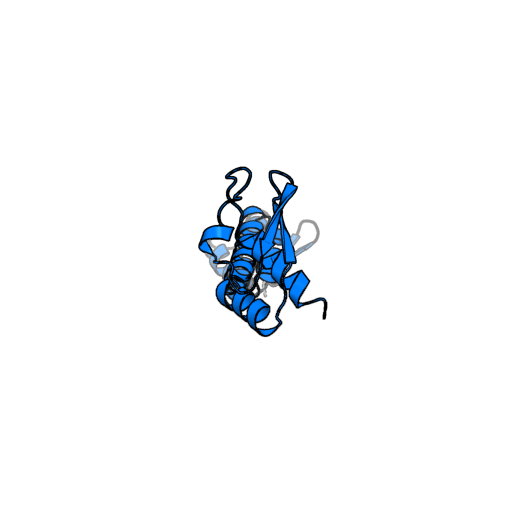M 760 C C . ASP A 1 95 ? -8.711 0.979 7.448 1.00 92.12 95 ASP A C 1
ATOM 762 O O . ASP A 1 95 ? -9.375 0.455 8.344 1.00 92.12 95 ASP A O 1
ATOM 766 N N . ILE A 1 96 ? -7.502 0.531 7.106 1.00 91.62 96 ILE A N 1
ATOM 767 C CA . ILE A 1 96 ? -6.867 -0.632 7.744 1.00 91.62 96 ILE A CA 1
ATOM 768 C C . ILE A 1 96 ? -6.625 -0.373 9.232 1.00 91.62 96 ILE A C 1
ATOM 770 O O . ILE A 1 96 ? -7.022 -1.184 10.069 1.00 91.62 96 ILE A O 1
ATOM 774 N N . ARG A 1 97 ? -6.074 0.794 9.590 1.00 88.75 97 ARG A N 1
ATOM 775 C CA . ARG A 1 97 ? -5.874 1.172 11.000 1.00 88.75 97 ARG A CA 1
ATOM 776 C C . ARG A 1 97 ? -7.193 1.265 11.766 1.00 88.75 97 ARG A C 1
ATOM 778 O O . ARG A 1 97 ? -7.267 0.853 12.920 1.00 88.75 97 ARG A O 1
ATOM 785 N N . ARG A 1 98 ? -8.258 1.786 11.142 1.00 88.69 98 ARG A N 1
ATOM 786 C CA . ARG A 1 98 ? -9.601 1.808 11.747 1.00 88.69 98 ARG A CA 1
ATOM 787 C C . ARG A 1 98 ? -10.154 0.403 11.967 1.00 88.69 98 ARG A C 1
ATOM 789 O O . ARG A 1 98 ? -10.737 0.169 13.021 1.00 88.69 98 ARG A O 1
ATOM 796 N N . ARG A 1 99 ? -9.992 -0.510 11.005 1.00 84.44 99 ARG A N 1
ATOM 797 C CA . ARG A 1 99 ? -10.427 -1.911 11.134 1.00 84.44 99 ARG A CA 1
ATOM 798 C C . ARG A 1 99 ? -9.689 -2.621 12.262 1.00 84.44 99 ARG A C 1
ATOM 800 O O . ARG A 1 99 ? -10.356 -3.192 13.112 1.00 84.44 99 ARG A O 1
ATOM 807 N N . SER A 1 100 ? -8.367 -2.475 12.324 1.00 79.00 100 SER A N 1
ATOM 808 C CA . SER A 1 100 ? -7.538 -3.005 13.412 1.00 79.00 100 SER A CA 1
ATOM 809 C C . SER A 1 100 ? -7.997 -2.482 14.779 1.00 79.00 100 SER A C 1
ATOM 811 O O . SER A 1 100 ? -8.312 -3.265 15.670 1.00 79.00 100 SER A O 1
ATOM 813 N N . ARG A 1 101 ? -8.197 -1.161 14.925 1.00 77.69 101 ARG A N 1
ATOM 814 C CA . ARG A 1 101 ? -8.746 -0.586 16.168 1.00 77.69 101 ARG A CA 1
ATOM 815 C C . ARG A 1 101 ? -10.135 -1.121 16.513 1.00 77.69 101 ARG A C 1
ATOM 817 O O . ARG A 1 101 ? -10.393 -1.394 17.676 1.00 77.69 101 ARG A O 1
ATOM 824 N N . ARG A 1 102 ? -11.032 -1.269 15.532 1.00 68.81 102 ARG A N 1
ATOM 825 C CA . ARG A 1 102 ? -12.367 -1.848 15.760 1.00 68.81 102 ARG A CA 1
ATOM 826 C C . ARG A 1 102 ? -12.280 -3.305 16.199 1.00 68.81 102 ARG A C 1
ATOM 828 O O . ARG A 1 102 ? -12.996 -3.652 17.122 1.00 68.81 102 ARG A O 1
ATOM 835 N N . GLN A 1 103 ? -11.402 -4.109 15.594 1.00 59.88 103 GLN A N 1
ATOM 836 C CA . GLN A 1 103 ? -11.168 -5.502 15.985 1.00 59.88 103 GLN A CA 1
ATOM 837 C C . GLN A 1 103 ? -10.660 -5.607 17.422 1.00 59.88 103 GLN A C 1
ATOM 839 O O . GLN A 1 103 ? -11.228 -6.375 18.195 1.00 59.88 103 GLN A O 1
ATOM 844 N N . VAL A 1 104 ? -9.684 -4.777 17.806 1.00 58.91 104 VAL A N 1
ATOM 845 C CA . VAL A 1 104 ? -9.215 -4.684 19.197 1.00 58.91 104 VAL A CA 1
ATOM 846 C C . VAL A 1 104 ? -10.358 -4.274 20.121 1.00 58.91 104 VAL A C 1
ATOM 848 O O . VAL A 1 104 ? -10.569 -4.923 21.132 1.00 58.91 104 VAL A O 1
ATOM 851 N N . 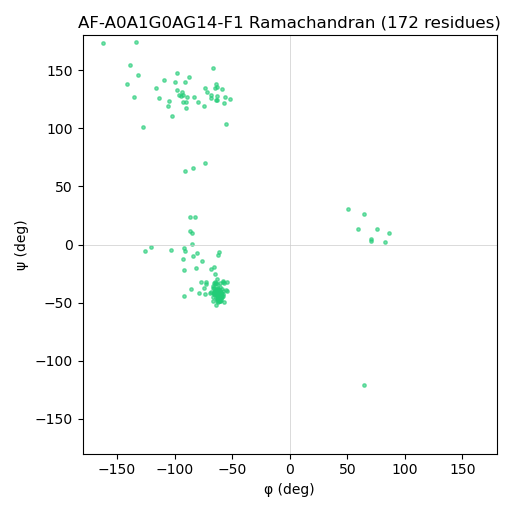VAL A 1 105 ? -11.155 -3.262 19.768 1.00 55.47 105 VAL A N 1
ATOM 852 C CA . VAL A 1 105 ? -12.302 -2.834 20.589 1.00 55.47 105 VAL A CA 1
ATOM 853 C C . VAL A 1 105 ? -13.387 -3.914 20.687 1.00 55.47 105 VAL A C 1
ATOM 855 O O . VAL A 1 105 ? -13.994 -4.039 21.740 1.00 55.47 105 VAL A O 1
ATOM 858 N N . THR A 1 106 ? -13.624 -4.723 19.649 1.00 54.75 106 THR A N 1
ATOM 859 C CA . THR A 1 106 ? -14.574 -5.851 19.713 1.00 54.75 106 THR A CA 1
ATOM 860 C C . THR A 1 106 ? -14.025 -7.066 20.459 1.00 54.75 106 THR A C 1
ATOM 862 O O . THR A 1 106 ? -14.792 -7.762 21.109 1.00 54.75 106 THR A O 1
ATOM 865 N N . GLN A 1 107 ? -12.716 -7.335 20.421 1.00 47.03 107 GLN A N 1
ATOM 866 C CA . GLN A 1 107 ? -12.103 -8.364 21.277 1.00 47.03 107 GLN A CA 1
ATOM 867 C C . GLN A 1 107 ? -12.033 -7.906 22.738 1.00 47.03 107 GLN A C 1
ATOM 869 O O . GLN A 1 107 ? -12.236 -8.701 23.648 1.00 47.03 107 GLN A O 1
ATOM 874 N N . VAL A 1 108 ? -11.822 -6.607 22.953 1.00 48.34 108 VAL A N 1
ATOM 875 C CA . VAL A 1 108 ? -11.973 -5.903 24.234 1.00 48.34 108 VAL A CA 1
ATOM 876 C C . VAL A 1 108 ? -13.427 -5.449 24.414 1.00 48.34 108 VAL A C 1
ATOM 878 O O . VAL A 1 108 ? -13.725 -4.556 25.204 1.00 48.34 108 VAL A O 1
ATOM 881 N N . GLN A 1 109 ? -14.382 -6.111 23.753 1.00 47.03 109 GLN A N 1
ATOM 882 C CA . GLN A 1 109 ? -15.749 -6.156 24.244 1.00 47.03 109 GLN A CA 1
ATOM 883 C C . GLN A 1 109 ? -15.713 -7.100 25.440 1.00 47.03 109 GLN A C 1
ATOM 885 O O . GLN A 1 109 ? -16.132 -8.254 25.395 1.00 47.03 109 GLN A O 1
ATOM 890 N N . VAL A 1 110 ? -15.078 -6.592 26.495 1.00 55.19 110 VAL A N 1
ATOM 891 C CA . VAL A 1 110 ? -15.050 -7.194 27.803 1.00 55.19 110 VAL A CA 1
ATOM 892 C C . VAL A 1 110 ? -16.499 -7.454 28.141 1.00 55.19 110 VAL A C 1
ATOM 894 O O . VAL A 1 110 ? -17.333 -6.550 28.043 1.00 55.19 110 VAL A O 1
ATOM 897 N N . ASP A 1 111 ? -16.798 -8.703 28.473 1.00 63.88 111 ASP A N 1
ATOM 898 C CA . ASP A 1 111 ? -18.105 -9.061 28.972 1.00 63.88 111 ASP A CA 1
ATOM 899 C C . ASP A 1 111 ? -18.384 -8.161 30.181 1.00 63.88 111 ASP A C 1
ATOM 901 O O . ASP A 1 111 ? -17.796 -8.325 31.252 1.00 63.88 111 ASP A O 1
ATOM 905 N N . LEU A 1 112 ? -19.224 -7.141 29.982 1.00 68.75 112 LEU A N 1
ATOM 906 C CA . LEU A 1 112 ? -19.645 -6.222 31.035 1.00 68.75 112 LEU A CA 1
ATOM 907 C C . LEU A 1 112 ? -20.222 -7.025 32.204 1.00 68.75 112 LEU A C 1
ATOM 909 O O . LEU A 1 112 ? -20.016 -6.649 33.355 1.00 68.75 112 LEU A O 1
ATOM 913 N N . ASN A 1 113 ? -20.854 -8.169 31.917 1.00 70.75 113 ASN A N 1
ATOM 914 C CA . ASN A 1 113 ? -21.319 -9.090 32.945 1.00 70.75 113 ASN A CA 1
ATOM 915 C C . ASN A 1 113 ? -20.143 -9.701 33.716 1.00 70.75 113 ASN A C 1
ATOM 917 O O . ASN A 1 113 ? -20.172 -9.722 34.941 1.00 70.75 113 ASN A O 1
ATOM 921 N N . GLY A 1 114 ? -19.071 -10.099 33.028 1.00 73.88 114 GLY A N 1
ATOM 922 C CA . GLY A 1 114 ? -17.832 -10.572 33.646 1.00 73.88 114 GLY A CA 1
ATOM 923 C C . GLY A 1 114 ? -17.157 -9.529 34.546 1.00 73.88 114 GLY A C 1
ATOM 924 O O . GLY A 1 114 ? -16.689 -9.876 35.630 1.00 73.88 114 GLY A O 1
ATOM 925 N N . LEU A 1 115 ? -17.142 -8.248 34.155 1.00 75.75 115 LEU A N 1
ATOM 926 C CA . LEU A 1 115 ? -16.619 -7.164 35.004 1.00 75.75 115 LEU A CA 1
ATOM 927 C C . LEU A 1 115 ? -17.512 -6.909 36.224 1.00 75.75 115 LEU A C 1
ATOM 929 O O . LEU A 1 115 ? -17.004 -6.752 37.332 1.00 75.75 115 LEU A O 1
ATOM 933 N N . ILE A 1 116 ? -18.835 -6.912 36.049 1.00 76.81 116 ILE A N 1
ATOM 934 C CA . ILE A 1 116 ? -19.796 -6.755 37.152 1.00 76.81 116 ILE A CA 1
ATOM 935 C C . ILE A 1 116 ? -19.702 -7.936 38.129 1.00 76.81 116 ILE A C 1
ATOM 937 O O . ILE A 1 116 ? -19.744 -7.738 39.344 1.00 76.81 116 ILE A O 1
ATOM 941 N N . ASP A 1 117 ? -19.492 -9.155 37.632 1.00 78.38 117 ASP A N 1
ATOM 942 C CA . ASP A 1 117 ? -19.260 -10.332 38.469 1.00 78.38 117 ASP A CA 1
ATOM 943 C C . ASP A 1 117 ? -17.927 -10.253 39.226 1.00 78.38 117 ASP A C 1
ATOM 945 O O . ASP A 1 117 ? -17.852 -10.674 40.384 1.00 78.38 117 ASP A O 1
ATOM 949 N N . GLN A 1 118 ? -16.878 -9.681 38.629 1.00 76.38 118 GLN A N 1
ATOM 950 C CA . GLN A 1 118 ? -15.624 -9.403 39.338 1.00 76.38 118 GLN A CA 1
ATOM 951 C C . GLN A 1 118 ? -15.807 -8.348 40.435 1.00 76.38 118 GLN A C 1
ATOM 953 O O . GLN A 1 118 ? -15.327 -8.556 41.549 1.00 76.38 118 GLN A O 1
ATOM 958 N N . LEU A 1 119 ? -16.567 -7.276 40.180 1.00 80.81 119 LEU A N 1
ATOM 959 C CA . LEU A 1 119 ? -16.937 -6.299 41.214 1.00 80.81 119 LEU A CA 1
ATOM 960 C C . LEU A 1 119 ? -17.732 -6.952 42.349 1.00 80.81 119 LEU A C 1
ATOM 962 O O . LEU A 1 119 ? -17.463 -6.675 43.518 1.00 80.81 119 LEU A O 1
ATOM 966 N N . ARG A 1 120 ? -18.669 -7.858 42.022 1.00 81.00 120 ARG A N 1
ATOM 967 C CA . ARG A 1 120 ? -19.442 -8.625 43.011 1.00 81.00 120 ARG A CA 1
ATOM 968 C C . ARG A 1 120 ? -18.531 -9.482 43.884 1.00 81.00 120 ARG A C 1
ATOM 970 O O . ARG A 1 120 ? -18.646 -9.428 45.104 1.00 81.00 120 ARG A O 1
ATOM 977 N N . LYS A 1 121 ? -17.613 -10.242 43.277 1.00 81.12 121 LYS A N 1
ATOM 978 C CA . LYS A 1 121 ? -16.642 -11.083 44.001 1.00 81.12 121 LYS A CA 1
ATOM 979 C C . LYS A 1 121 ? -15.688 -10.258 44.866 1.00 81.12 121 LYS A C 1
ATOM 981 O O . LYS A 1 121 ? -15.301 -10.713 45.936 1.00 81.12 121 LYS A O 1
ATOM 986 N N . ALA A 1 122 ? -15.326 -9.059 44.418 1.00 78.31 122 ALA A N 1
ATOM 987 C CA . ALA A 1 122 ? -14.435 -8.160 45.142 1.00 78.31 122 ALA A CA 1
ATOM 988 C C . ALA A 1 122 ? -15.146 -7.290 46.200 1.00 78.31 122 ALA A C 1
ATOM 990 O O . ALA A 1 122 ? -14.464 -6.622 46.975 1.00 78.31 122 ALA A O 1
ATOM 991 N N . GLY A 1 123 ? -16.486 -7.277 46.234 1.00 79.31 123 GLY A N 1
ATOM 992 C CA . GLY A 1 123 ? -17.275 -6.428 47.133 1.00 79.31 123 GLY A CA 1
ATOM 993 C C . GLY A 1 123 ? -17.116 -4.927 46.863 1.00 79.31 123 GLY A C 1
ATOM 994 O O . GLY A 1 123 ? -17.245 -4.125 47.783 1.00 79.31 123 GLY A O 1
ATOM 995 N N . ILE A 1 124 ? -16.788 -4.542 45.624 1.00 79.50 124 ILE A N 1
ATOM 996 C CA . ILE A 1 124 ? -16.481 -3.155 45.254 1.00 79.50 124 ILE A CA 1
ATOM 997 C C . ILE A 1 124 ? -17.749 -2.459 44.747 1.00 79.50 124 ILE A C 1
ATOM 999 O O . ILE A 1 124 ? -18.444 -2.961 43.860 1.00 79.50 124 ILE A O 1
ATOM 1003 N N . SER A 1 125 ? -18.013 -1.269 45.283 1.00 81.06 125 SER A N 1
ATOM 1004 C CA . SER A 1 125 ? -18.962 -0.297 44.736 1.00 81.06 125 SER A CA 1
ATOM 1005 C C . SER A 1 125 ? -18.208 0.964 44.331 1.00 81.06 125 SER A C 1
ATOM 1007 O O . SER A 1 125 ? -17.377 1.447 45.100 1.00 81.06 125 SER A O 1
ATOM 1009 N N . THR A 1 126 ? -18.495 1.504 43.152 1.00 82.12 126 THR A N 1
ATOM 1010 C CA . THR A 1 126 ? -17.830 2.698 42.619 1.00 82.12 126 THR A CA 1
ATOM 1011 C C . THR A 1 126 ? -18.834 3.628 41.946 1.00 82.12 126 THR A C 1
ATOM 1013 O O . THR A 1 126 ? -19.870 3.173 41.464 1.00 82.12 126 THR A O 1
ATOM 1016 N N . ASP A 1 127 ? -18.528 4.920 41.891 1.00 85.00 127 ASP A N 1
ATOM 1017 C CA . ASP A 1 127 ? -19.418 5.932 41.324 1.00 85.00 127 ASP A CA 1
ATOM 1018 C C . ASP A 1 127 ? -18.943 6.331 39.923 1.00 85.00 127 ASP A C 1
ATOM 1020 O O . ASP A 1 127 ? -17.919 6.996 39.752 1.00 85.00 127 ASP A O 1
ATOM 1024 N N . PHE A 1 128 ? -19.707 5.948 38.903 1.00 84.00 128 PHE A N 1
ATOM 1025 C CA . PHE A 1 128 ? -19.476 6.363 37.524 1.00 84.00 128 PHE A CA 1
ATOM 1026 C C . PHE A 1 128 ? -20.098 7.736 37.274 1.00 84.00 128 PHE A C 1
ATOM 1028 O O . PHE A 1 128 ? -21.283 7.954 37.522 1.00 84.00 128 PHE A O 1
ATOM 1035 N N . THR A 1 129 ? -19.310 8.679 36.762 1.00 84.75 129 THR A N 1
ATOM 1036 C CA . THR A 1 129 ? -19.798 10.027 36.443 1.00 84.75 129 THR A CA 1
ATOM 1037 C C . THR A 1 129 ? -20.299 10.077 35.005 1.00 84.75 129 THR A C 1
ATOM 1039 O O . THR A 1 129 ? -19.550 9.798 34.072 1.00 84.75 129 THR A O 1
ATOM 1042 N N . CYS A 1 130 ? -21.563 10.459 34.816 1.00 83.44 130 CYS A N 1
ATOM 1043 C CA . CYS A 1 130 ? -22.160 10.599 33.496 1.00 83.44 130 CYS A CA 1
ATOM 1044 C C . CYS A 1 130 ? -21.440 11.700 32.694 1.00 83.44 130 CYS A C 1
ATOM 1046 O O . CYS A 1 130 ? -21.414 12.848 33.143 1.00 83.44 130 CYS A O 1
ATOM 1048 N N . PRO A 1 131 ? -20.926 11.409 31.487 1.00 81.56 131 PRO A N 1
ATOM 1049 C CA . PRO A 1 131 ? -20.214 12.401 30.682 1.00 81.56 131 PRO A CA 1
ATOM 1050 C C . PRO A 1 131 ? -21.125 13.518 30.148 1.00 81.56 131 PRO A C 1
ATOM 1052 O O . PRO A 1 131 ? -20.637 14.592 29.816 1.00 81.56 131 PRO A O 1
ATOM 1055 N N . ALA A 1 132 ? -22.442 13.290 30.073 1.00 83.44 132 ALA A N 1
ATOM 1056 C CA . ALA A 1 132 ? -23.390 14.269 29.540 1.00 83.44 132 ALA A CA 1
ATOM 1057 C C . ALA A 1 132 ? -23.879 15.285 30.586 1.00 83.44 132 ALA A C 1
ATOM 1059 O O . ALA A 1 132 ? -24.080 16.449 30.257 1.00 83.44 132 ALA A O 1
ATOM 1060 N N . CYS A 1 133 ? -24.104 14.857 31.834 1.00 86.25 133 CYS A N 1
ATOM 1061 C CA . CYS A 1 133 ? -24.691 15.712 32.877 1.00 86.25 133 CYS A CA 1
ATOM 1062 C C . CYS A 1 133 ? -23.866 15.806 34.166 1.00 86.25 133 CYS A C 1
ATOM 1064 O O . CYS A 1 133 ? -24.254 16.530 35.077 1.00 86.25 133 CYS A O 1
ATOM 1066 N N . GLY A 1 134 ? -22.772 15.051 34.288 1.00 84.12 134 GLY A N 1
ATOM 1067 C CA . GLY A 1 134 ? -21.979 14.972 35.518 1.00 84.12 134 GLY A CA 1
ATOM 1068 C C . GLY A 1 134 ? -22.662 14.229 36.674 1.00 84.12 134 GLY A C 1
ATOM 1069 O O . GLY A 1 134 ? -22.113 14.180 37.773 1.00 84.12 134 GLY A O 1
ATOM 1070 N N . GLY A 1 135 ? -23.847 13.646 36.457 1.00 83.94 135 GLY A N 1
ATOM 1071 C CA . GLY A 1 135 ? -24.560 12.864 37.469 1.00 83.94 135 GLY A CA 1
ATOM 1072 C C . GLY A 1 135 ? -23.770 11.621 37.882 1.00 83.94 135 GLY A C 1
ATOM 1073 O O . GLY A 1 135 ? -23.229 10.920 37.026 1.00 83.94 135 GLY A O 1
ATOM 1074 N N . ARG A 1 136 ? -23.698 11.342 39.186 1.00 85.19 136 ARG A N 1
ATOM 1075 C CA . ARG A 1 136 ? -22.973 10.187 39.737 1.00 85.19 136 ARG A CA 1
ATOM 1076 C C . ARG A 1 136 ? -23.897 8.981 39.838 1.00 85.19 136 ARG A C 1
ATOM 1078 O O . ARG A 1 136 ? -24.890 9.025 40.556 1.00 85.19 136 ARG A O 1
ATOM 1085 N N . ILE A 1 137 ? -23.567 7.920 39.114 1.00 84.62 137 ILE A N 1
ATOM 1086 C CA . ILE A 1 137 ? -24.306 6.660 39.064 1.00 84.62 137 ILE A CA 1
ATOM 1087 C C . ILE A 1 137 ? -23.512 5.624 39.854 1.00 84.62 137 ILE A C 1
ATOM 1089 O O . ILE A 1 137 ? -22.381 5.302 39.491 1.00 84.62 137 ILE A O 1
ATOM 1093 N N . GLN A 1 138 ? -24.105 5.081 40.912 1.00 83.06 138 GLN A N 1
ATOM 1094 C CA . GLN A 1 138 ? -23.461 4.039 41.702 1.00 83.06 138 GLN A CA 1
ATOM 1095 C C . GLN A 1 138 ? -23.494 2.704 40.942 1.00 83.06 138 GLN A C 1
ATOM 1097 O O . GLN A 1 138 ? -24.558 2.161 40.636 1.00 83.06 138 GLN A O 1
ATOM 1102 N N . ILE A 1 139 ? -22.316 2.160 40.644 1.00 82.12 139 ILE A N 1
ATOM 1103 C CA . ILE A 1 139 ? -22.134 0.843 40.037 1.00 82.12 139 ILE A CA 1
ATOM 1104 C C . ILE A 1 139 ? -21.645 -0.123 41.114 1.00 82.12 139 ILE A C 1
ATOM 1106 O O . ILE A 1 139 ? -20.611 0.086 41.749 1.00 82.12 139 ILE A O 1
ATOM 1110 N N . SER A 1 140 ? -22.387 -1.207 41.307 1.00 79.75 140 SER A N 1
ATOM 1111 C CA . SER A 1 140 ? -22.028 -2.296 42.213 1.00 79.75 140 SER A CA 1
ATOM 1112 C C . SER A 1 140 ? -22.219 -3.647 41.526 1.00 79.75 140 SER A C 1
ATOM 1114 O O . SER A 1 140 ? -22.774 -3.732 40.430 1.00 79.75 140 SER A O 1
ATOM 1116 N N . GLY A 1 141 ? -21.812 -4.730 42.191 1.00 71.75 141 GLY A N 1
ATOM 1117 C CA . GLY A 1 141 ? -22.009 -6.096 41.696 1.00 71.75 141 GLY A CA 1
ATOM 1118 C C . GLY A 1 141 ? -23.474 -6.530 41.501 1.00 71.75 141 GLY A C 1
ATOM 1119 O O . GLY A 1 141 ? -23.713 -7.630 41.000 1.00 71.75 141 GLY A O 1
ATOM 1120 N N . SER A 1 142 ? -24.462 -5.723 41.904 1.00 72.62 142 SER A N 1
ATOM 1121 C CA . SER A 1 142 ? -25.895 -5.958 41.654 1.00 72.62 142 SER A CA 1
ATOM 1122 C C . SER A 1 142 ? -26.479 -5.086 40.533 1.00 72.62 142 SER A C 1
ATOM 1124 O O . SER A 1 142 ? -27.639 -5.268 40.161 1.00 72.62 142 SER A O 1
ATOM 1126 N N . THR A 1 143 ? -25.700 -4.160 39.965 1.00 77.06 143 THR A N 1
ATOM 1127 C CA . THR A 1 143 ? -26.147 -3.290 38.871 1.00 77.06 143 THR A CA 1
ATOM 1128 C C . THR A 1 143 ? -26.267 -4.094 37.571 1.00 77.06 143 THR A C 1
ATOM 1130 O O . THR A 1 143 ? -25.349 -4.820 37.203 1.00 77.06 143 THR A O 1
ATOM 1133 N N . SER A 1 144 ? -27.391 -3.978 36.853 1.00 70.31 144 SER A N 1
ATOM 1134 C CA . SER A 1 144 ? -27.583 -4.660 35.566 1.00 70.31 144 SER A CA 1
ATOM 1135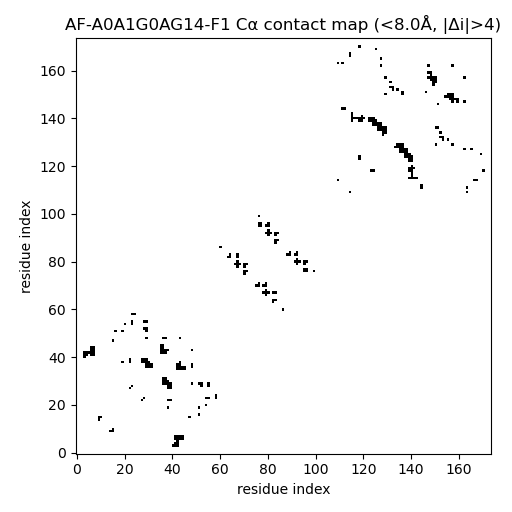 C C . SER A 1 144 ? -27.050 -3.828 34.398 1.00 70.31 144 SER A C 1
ATOM 1137 O O . SER A 1 144 ? -27.198 -2.606 34.375 1.00 70.31 144 SER A O 1
ATOM 1139 N N . VAL A 1 145 ? -26.486 -4.493 33.382 1.00 70.19 145 VAL A N 1
ATOM 1140 C CA . VAL A 1 145 ? -25.960 -3.837 32.165 1.00 70.19 145 VAL A CA 1
ATOM 1141 C C . VAL A 1 145 ? -27.034 -3.003 31.456 1.00 70.19 145 VAL A C 1
ATOM 1143 O O . VAL A 1 145 ? -26.745 -1.923 30.950 1.00 70.19 145 VAL A O 1
ATOM 1146 N N . ALA A 1 146 ? -28.298 -3.438 31.515 1.00 68.94 146 ALA A N 1
ATOM 1147 C CA . ALA A 1 146 ? -29.444 -2.702 30.981 1.00 68.94 146 ALA A CA 1
ATOM 1148 C C . ALA A 1 146 ? -29.560 -1.271 31.546 1.00 68.94 146 ALA A C 1
ATOM 1150 O O . ALA A 1 146 ? -29.841 -0.339 30.796 1.00 68.94 146 ALA A O 1
ATOM 1151 N N . ARG A 1 147 ? -29.286 -1.081 32.846 1.00 73.06 147 ARG A N 1
ATOM 1152 C CA . ARG A 1 147 ? -29.337 0.237 33.509 1.00 73.06 147 ARG A CA 1
ATOM 1153 C C . ARG A 1 147 ? -28.135 1.121 33.172 1.00 73.06 147 ARG A C 1
ATOM 1155 O O . ARG A 1 147 ? -28.185 2.320 33.408 1.00 73.06 147 ARG A O 1
ATOM 1162 N N . LEU A 1 148 ? -27.077 0.551 32.594 1.00 72.94 148 LEU A N 1
ATOM 1163 C CA . LEU A 1 148 ? -25.852 1.260 32.213 1.00 72.94 148 LEU A CA 1
ATOM 1164 C C . LEU A 1 148 ? -25.876 1.779 30.769 1.00 72.94 148 LEU A C 1
ATOM 1166 O O . LEU A 1 148 ? -24.938 2.455 30.366 1.00 72.94 148 LEU A O 1
ATOM 1170 N N . HIS A 1 149 ? -26.931 1.501 29.994 1.00 77.94 149 HIS A N 1
ATOM 1171 C CA . HIS A 1 149 ? -27.085 2.028 28.631 1.00 77.94 149 HIS A CA 1
ATOM 1172 C C . HIS A 1 149 ? -27.636 3.457 28.582 1.00 77.94 149 HIS A C 1
ATOM 1174 O O . HIS A 1 149 ? -27.468 4.145 27.574 1.00 77.94 149 HIS A O 1
ATOM 1180 N N . SER A 1 150 ? -28.285 3.923 29.648 1.00 82.50 150 SER A N 1
ATOM 1181 C CA . SER A 1 150 ? -28.889 5.253 29.719 1.00 82.50 150 SER A CA 1
ATOM 1182 C C . SER A 1 150 ? -28.700 5.859 31.101 1.00 82.50 150 SER A C 1
ATOM 1184 O O . SER A 1 150 ? -28.883 5.179 32.106 1.00 82.50 150 SER A O 1
ATOM 1186 N N . CYS A 1 151 ? -28.379 7.147 31.163 1.00 82.75 151 CYS A N 1
ATOM 1187 C CA . CYS A 1 151 ? -28.251 7.857 32.429 1.00 82.75 151 CYS A CA 1
ATOM 1188 C C . CYS A 1 151 ? -29.615 8.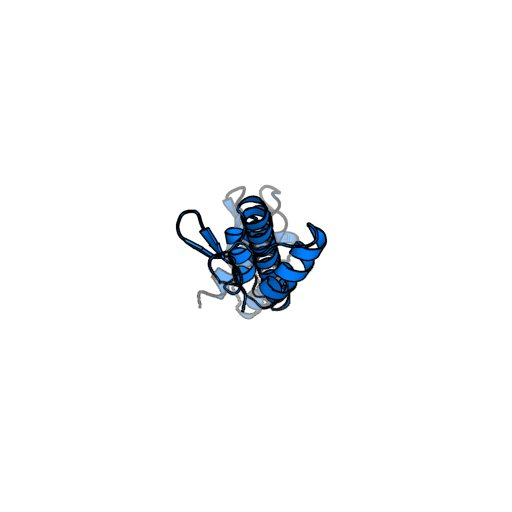005 33.122 1.00 82.75 151 CYS A C 1
ATOM 1190 O O . CYS A 1 151 ? -30.534 8.577 32.540 1.00 82.75 151 CYS A O 1
ATOM 1192 N N . GLU A 1 152 ? -29.725 7.579 34.384 1.00 82.75 152 GLU A N 1
ATOM 1193 C CA . GLU A 1 152 ? -30.956 7.724 35.184 1.00 82.75 152 GLU A CA 1
ATOM 1194 C C . GLU A 1 152 ? -31.315 9.196 35.482 1.00 82.75 152 GLU A C 1
ATOM 1196 O O . GLU A 1 152 ? -32.468 9.500 35.770 1.00 82.75 152 GLU A O 1
ATOM 1201 N N . PHE A 1 153 ? -30.353 10.123 35.375 1.00 85.06 153 PHE A N 1
ATOM 1202 C CA . PHE A 1 153 ? -30.563 11.545 35.677 1.00 85.06 153 PHE A CA 1
ATOM 1203 C C . PHE A 1 153 ? -30.983 12.380 34.464 1.00 85.06 153 PHE A C 1
ATOM 1205 O O . PHE A 1 153 ? -31.862 13.227 34.579 1.00 85.06 153 PHE A O 1
ATOM 1212 N N . CYS A 1 154 ? -30.341 12.186 33.307 1.00 85.69 154 CYS A N 1
ATOM 1213 C CA . CYS A 1 154 ? -30.578 13.017 32.117 1.00 85.69 154 CYS A CA 1
ATOM 1214 C C . CYS A 1 154 ? -31.072 12.237 30.892 1.00 85.69 154 CYS A C 1
ATOM 1216 O O . CYS A 1 154 ? -31.295 12.837 29.844 1.00 85.69 154 CYS A O 1
ATOM 1218 N N . GLY A 1 155 ? -31.205 10.911 30.986 1.00 82.25 155 GLY A N 1
ATOM 1219 C CA . GLY A 1 155 ? -31.662 10.059 29.886 1.00 82.25 155 GLY A CA 1
ATOM 1220 C C . GLY A 1 155 ? -30.666 9.901 28.732 1.00 82.25 155 GLY A C 1
ATOM 1221 O O . GLY A 1 155 ? -30.988 9.243 27.745 1.00 82.25 155 GLY A O 1
ATOM 1222 N N . SER A 1 156 ? -29.459 10.472 28.819 1.00 84.19 156 SER A N 1
ATOM 1223 C CA . SER A 1 156 ? -28.456 10.351 27.756 1.00 84.19 156 SER A CA 1
ATOM 1224 C C . SER A 1 156 ? -28.019 8.899 27.571 1.00 84.19 156 SER A C 1
ATOM 1226 O O . SER A 1 156 ? -27.747 8.211 28.558 1.00 84.19 156 SER A O 1
ATOM 1228 N N . ALA A 1 157 ? -27.867 8.460 26.321 1.00 83.88 157 ALA A N 1
ATOM 1229 C CA . ALA A 1 157 ? -27.268 7.166 26.015 1.00 83.88 157 ALA A CA 1
ATOM 1230 C C . ALA A 1 157 ? -25.799 7.144 26.466 1.00 83.88 157 ALA A C 1
ATOM 1232 O O . ALA A 1 157 ? -25.007 8.000 26.069 1.00 83.88 157 ALA A O 1
ATOM 1233 N N . ILE A 1 158 ? -25.444 6.172 27.302 1.00 79.94 158 ILE A N 1
ATOM 1234 C CA . ILE A 1 158 ? -24.078 5.964 27.784 1.00 79.94 158 ILE A CA 1
ATOM 1235 C C . ILE A 1 158 ? -23.421 4.936 26.864 1.00 79.94 158 ILE A C 1
ATOM 1237 O O . ILE A 1 158 ? -23.973 3.858 26.625 1.00 79.94 158 ILE A O 1
ATOM 1241 N N . GLN A 1 159 ? -22.244 5.263 26.324 1.00 79.75 159 GLN A N 1
ATOM 1242 C CA . GLN A 1 159 ? -21.519 4.311 25.492 1.00 79.75 159 GLN A CA 1
ATOM 1243 C C . GLN A 1 159 ? -20.910 3.215 26.365 1.00 79.75 159 GLN A C 1
ATOM 1245 O O . GLN A 1 159 ? -20.264 3.482 27.378 1.00 79.75 159 GLN A O 1
ATOM 1250 N N . THR A 1 160 ? -21.064 1.964 25.937 1.00 73.62 160 THR A N 1
ATOM 1251 C CA . THR A 1 160 ? -20.496 0.803 26.634 1.00 73.62 160 THR A CA 1
ATOM 1252 C C . THR A 1 160 ? -18.979 0.899 26.775 1.00 73.62 160 THR A C 1
ATOM 1254 O O . THR A 1 160 ? -18.448 0.462 27.790 1.00 73.62 160 THR A O 1
ATOM 1257 N N . ALA A 1 161 ? -18.297 1.521 25.805 1.00 72.31 161 ALA A N 1
ATOM 1258 C CA . ALA A 1 161 ? -16.852 1.729 25.825 1.00 72.31 161 ALA A CA 1
ATOM 1259 C C . ALA A 1 161 ? -16.396 2.553 27.045 1.00 72.31 161 ALA A C 1
ATOM 1261 O O . ALA A 1 161 ? -15.441 2.170 27.724 1.00 72.31 161 ALA A O 1
ATOM 1262 N N . ASP A 1 162 ? -17.120 3.628 27.368 1.00 74.38 162 ASP A N 1
ATOM 1263 C CA . ASP A 1 162 ? -16.796 4.525 28.483 1.00 74.38 162 ASP A CA 1
ATOM 1264 C C . ASP A 1 162 ? -16.936 3.805 29.831 1.00 74.38 162 ASP A C 1
ATOM 1266 O O . ASP A 1 162 ? -16.068 3.907 30.701 1.00 74.38 162 ASP A O 1
ATOM 1270 N N . VAL A 1 163 ? -17.998 3.005 29.981 1.00 77.50 163 VAL A N 1
ATOM 1271 C CA . VAL A 1 163 ? -18.240 2.200 31.188 1.00 77.50 163 VAL A CA 1
ATOM 1272 C C . VAL A 1 163 ? -17.181 1.108 31.331 1.00 77.50 163 VAL A C 1
ATOM 1274 O O . VAL A 1 163 ? -16.627 0.931 32.415 1.00 77.50 163 VAL A O 1
ATOM 1277 N N . THR A 1 164 ? -16.845 0.397 30.248 1.00 76.12 164 THR A N 1
ATOM 1278 C CA . THR A 1 164 ? -15.803 -0.642 30.288 1.00 76.12 164 THR A CA 1
ATOM 1279 C C . THR A 1 164 ? -14.434 -0.077 30.651 1.00 76.12 164 THR A C 1
ATOM 1281 O O . THR A 1 164 ? -13.746 -0.659 31.487 1.00 76.12 164 THR A O 1
ATOM 1284 N N . ALA A 1 165 ? -14.051 1.073 30.088 1.00 76.19 165 ALA A N 1
ATOM 1285 C CA . ALA A 1 165 ? -12.780 1.720 30.396 1.00 76.19 165 ALA A CA 1
ATOM 1286 C C . ALA A 1 165 ? -12.700 2.136 31.874 1.00 76.19 165 ALA A C 1
ATOM 1288 O O . ALA A 1 165 ? -11.680 1.905 32.525 1.00 76.19 165 ALA A O 1
ATOM 1289 N N . PHE A 1 166 ? -13.788 2.685 32.425 1.00 81.88 166 PHE A N 1
ATOM 1290 C CA . PHE A 1 166 ? -13.869 3.041 33.841 1.00 81.88 166 PHE A CA 1
ATOM 1291 C C . PHE A 1 166 ? -13.754 1.816 34.759 1.00 81.88 166 PHE A C 1
ATOM 1293 O O . PHE A 1 166 ? -12.951 1.817 35.691 1.00 81.88 166 PHE A O 1
ATOM 1300 N N . LEU A 1 167 ? -14.510 0.749 34.485 1.00 78.38 167 LEU A N 1
ATOM 1301 C CA . LEU A 1 167 ? -14.482 -0.463 35.307 1.00 78.38 167 LEU A CA 1
ATOM 1302 C C . LEU A 1 167 ? -13.115 -1.155 35.283 1.00 78.38 167 LEU A C 1
ATOM 1304 O O . LEU A 1 167 ? -12.642 -1.604 36.326 1.00 78.38 167 LEU A O 1
ATOM 1308 N N . LEU A 1 168 ? -12.450 -1.192 34.125 1.00 77.75 168 LEU A N 1
ATOM 1309 C CA . LEU A 1 168 ? -11.082 -1.703 34.014 1.00 77.75 168 LEU A CA 1
ATOM 1310 C C . LEU A 1 168 ? -10.089 -0.870 34.830 1.00 77.75 168 LEU A C 1
ATOM 1312 O O . LEU A 1 168 ? -9.218 -1.443 35.477 1.00 77.75 168 LEU A O 1
ATOM 1316 N N . ALA A 1 169 ? -10.231 0.459 34.850 1.00 79.75 169 ALA A N 1
ATOM 1317 C CA . ALA A 1 169 ? -9.383 1.321 35.670 1.00 79.75 169 ALA A CA 1
ATOM 1318 C C . ALA A 1 169 ? -9.593 1.072 37.174 1.00 79.75 169 ALA A C 1
ATOM 1320 O O . ALA A 1 169 ? -8.623 1.010 37.923 1.00 79.75 169 ALA A O 1
ATOM 1321 N N . VAL A 1 170 ? -10.839 0.878 37.617 1.00 78.94 170 VAL A N 1
ATOM 1322 C CA . VAL A 1 170 ? -11.161 0.601 39.029 1.00 78.94 170 VAL A CA 1
ATOM 1323 C C . VAL A 1 170 ? -10.652 -0.776 39.470 1.00 78.94 170 VAL A C 1
ATOM 1325 O O . VAL A 1 170 ? -10.131 -0.909 40.574 1.00 78.94 170 VAL A O 1
ATOM 1328 N N . ILE A 1 171 ? -10.777 -1.799 38.619 1.00 76.44 171 ILE A N 1
ATOM 1329 C CA . ILE A 1 171 ? -10.301 -3.157 38.925 1.00 76.44 171 ILE A CA 1
ATOM 1330 C C . ILE A 1 171 ? -8.769 -3.246 38.830 1.00 76.44 171 ILE A C 1
ATOM 1332 O O . ILE A 1 171 ? -8.152 -3.932 39.641 1.00 76.44 171 ILE A O 1
ATOM 1336 N N . GLY A 1 172 ? -8.153 -2.546 37.872 1.00 68.38 172 GLY A N 1
ATOM 1337 C CA . GLY A 1 172 ? -6.709 -2.569 37.617 1.00 68.38 172 GLY A CA 1
ATOM 1338 C C . GLY A 1 172 ? -5.850 -1.698 38.542 1.00 68.38 172 GLY A C 1
ATOM 1339 O O . GLY A 1 172 ? -4.631 -1.781 38.466 1.00 68.38 172 GLY A O 1
ATOM 1340 N N . GLN A 1 173 ? -6.441 -0.869 39.412 1.00 59.34 173 GLN A N 1
ATOM 1341 C CA . GLN A 1 173 ? -5.715 -0.079 40.426 1.00 59.34 173 GLN A CA 1
ATOM 1342 C C . GLN A 1 173 ? -5.375 -0.868 41.711 1.00 59.34 173 GLN A C 1
ATOM 1344 O O . GLN A 1 173 ? -5.166 -0.274 42.771 1.00 59.34 173 GLN A O 1
ATOM 1349 N N . ARG A 1 174 ? -5.304 -2.201 41.633 1.00 49.19 174 ARG A N 1
ATOM 1350 C CA . ARG A 1 174 ? -4.845 -3.083 42.714 1.00 49.19 174 ARG A CA 1
ATOM 1351 C C . ARG A 1 174 ? -3.614 -3.875 42.312 1.00 49.19 174 ARG A C 1
ATOM 1353 O O . ARG A 1 174 ? -3.572 -4.337 41.153 1.00 49.19 174 ARG A O 1
#

Radius of gyration: 30.45 Å; Cα contacts (8 Å, |Δi|>4): 175; chains: 1; bounding box: 60×28×81 Å

Sequence (174 aa):
MPDKRTPYRFCSGDCFDRWAWGHIASGQAPLGRGQEWTLAGFVLRQDVASRAVTMYQNHIRQLKLQHAKRLIDAEQTEAAAQIYQELGMWKEAGDIRRRSRRQVVTQVQVDLNGLIDQLRKAGISTDFTCPACGGRIQISGSTSVARLHSCEFCGSAIQTADVTAFLLAVIGQR

Mean predicted aligned error: 14.72 Å

Secondary structure (DSS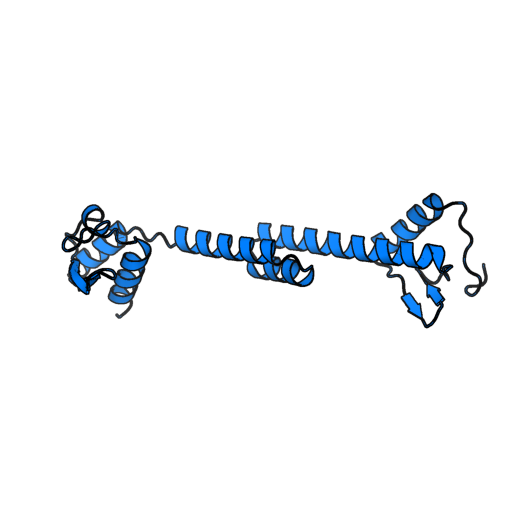P, 8-state):
---TTSPPPPSSHHHHHHHHHHHHHTTPPPEEETTEEEETTEEEPHHHHHHHHHHHHHHHHHHHHHHHHHHHHTT-HHHHHHHHHHTT-HHHHHHHHHHHHHHHHHHT---HHHHHHHHHHHT--EEEEPTTT--EEEE-TT--GGGGSB-TTT-PBPPHHHHHHHHHHHHHT-

pLDDT: mean 83.03, std 12.49, range [42.75, 97.31]

Solvent-accessible surface area (backbone atoms only — not comparable to full-atom values): 9964 Å² total; per-residue (Å²): 128,84,61,62,84,52,57,67,86,64,92,41,73,68,53,41,49,58,54,52,44,61,42,36,77,72,68,46,65,68,45,76,59,90,93,46,30,28,47,92,73,40,29,40,47,72,82,57,34,56,52,50,44,52,52,43,53,52,49,53,50,50,50,50,53,54,48,28,50,53,26,46,78,67,68,38,42,65,66,21,23,50,51,28,46,78,72,69,36,56,67,61,20,51,50,42,51,49,49,51,51,49,51,52,50,59,71,62,55,62,54,64,65,59,52,31,49,49,28,42,76,68,72,45,71,48,73,47,64,38,90,88,78,64,48,74,43,79,44,37,45,83,59,54,71,79,64,59,42,36,41,93,86,77,63,48,78,41,59,67,67,62,56,50,54,51,53,50,52,66,65,63,75,109

Foldseek 3Di:
DPDLPDADDAPDPVSLCVVLCVQLVVPWAWDDDPPWIDTPSHTHDPVCSVVSNVVNVVVVLVVLQVVLVVCVVVVVLQVSLVSCVVVVNNVVSVVSVVVNVVVVVVVLPPPVLVLLCVQAVVVDWDWDQDPPPRDTDIRGSPDDVVCQQADPPPRDGHDPSSVSVVSCVVVVVD